Protein AF-A0A813USI3-F1 (afdb_monomer)

pLDDT: mean 79.8, std 12.38, range [50.91, 94.31]

Foldseek 3Di:
DPPPVVVVVVVVVVVVVVCPVPQVKDKAADPDAGAGDEDPPWDWPDWAQDDPPGHGHPYHTITITGD

Secondary structure (DSSP, 8-state):
--HHHHHHHHHHHHHHHHGGG-S--EEE--TTS----PPTT-EEEEEES-BTTBPPPSSS-EEEEE-

Sequence (67 aa):
MKSKATFVIVLMVIMVMVSLCEGTCEWYGTTPYCEGTCPSGYYRSAATQCSGYSPGCWTGSKVCCCT

Solvent-accessible surface area (backbone atoms only — not comparable to full-atom values): 3820 Å² total; per-residue (Å²): 134,76,60,67,63,50,52,52,51,52,49,52,50,52,55,54,60,71,49,71,68,70,48,71,62,45,78,28,52,54,70,52,62,7,75,29,66,59,58,92,85,38,47,76,78,48,70,40,42,72,40,98,91,50,70,40,32,77,44,62,26,30,22,30,20,29,96

Radius of gyration: 17.78 Å; Cα contacts (8 Å, |Δi|>4): 112; chains: 1; bounding box: 26×35×52 Å

Mean predicted aligned error: 10.9 Å

Structure (mmCIF, N/CA/C/O backbone):
data_AF-A0A813USI3-F1
#
_entry.id   AF-A0A813USI3-F1
#
loop_
_atom_site.group_PDB
_atom_site.id
_atom_site.type_symbol
_atom_site.label_atom_id
_atom_site.label_alt_id
_atom_site.label_comp_id
_atom_site.label_asym_id
_atom_site.label_entity_id
_atom_site.label_seq_id
_atom_site.pdbx_PDB_ins_code
_atom_site.Cartn_x
_atom_site.Cartn_y
_atom_site.Cartn_z
_atom_site.occupancy
_atom_site.B_iso_or_equiv
_atom_site.auth_seq_id
_atom_site.auth_comp_id
_atom_site.auth_asym_id
_atom_site.auth_atom_id
_atom_site.pdbx_PDB_model_num
ATOM 1 N N . MET A 1 1 ? 0.750 27.864 37.085 1.00 51.56 1 MET A N 1
ATOM 2 C CA . MET A 1 1 ? 0.142 26.512 37.203 1.00 51.56 1 MET 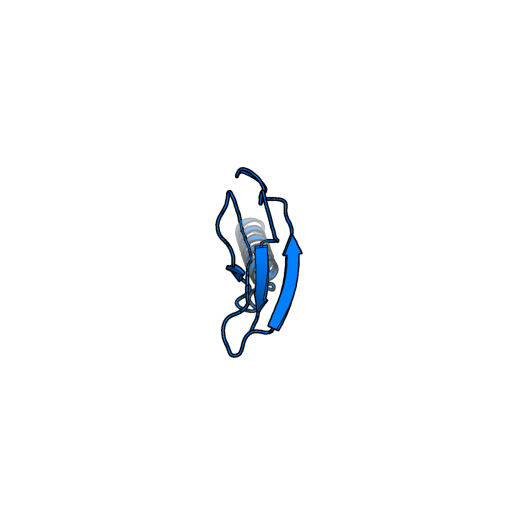A CA 1
ATOM 3 C C . MET A 1 1 ? -0.774 26.119 36.028 1.00 51.56 1 MET A C 1
ATOM 5 O O . MET A 1 1 ? -1.151 24.963 35.950 1.00 51.56 1 MET A O 1
ATOM 9 N N . LYS A 1 2 ? -1.078 27.016 35.069 1.00 54.75 2 LYS A N 1
ATOM 10 C CA . LYS A 1 2 ? -2.017 26.786 33.945 1.00 54.75 2 LYS A CA 1
ATOM 11 C C . LYS A 1 2 ? -1.372 26.284 32.632 1.00 54.75 2 LYS A C 1
ATOM 13 O O . LYS A 1 2 ? -2.071 26.121 31.649 1.00 54.75 2 LYS A O 1
ATOM 18 N N . SER A 1 3 ? -0.048 26.083 32.593 1.00 63.16 3 SER A N 1
ATOM 19 C CA . SER A 1 3 ? 0.697 25.822 31.341 1.00 63.16 3 SER A CA 1
ATOM 20 C C . SER A 1 3 ? 0.918 24.328 31.048 1.00 63.16 3 SER A C 1
ATOM 22 O O . SER A 1 3 ? 0.851 23.897 29.902 1.00 63.16 3 SER A O 1
ATOM 24 N N . LYS A 1 4 ? 1.094 23.499 32.090 1.00 69.12 4 LYS A N 1
ATOM 25 C CA . LYS A 1 4 ? 1.383 22.062 31.927 1.00 69.12 4 LYS A CA 1
ATOM 26 C C . LYS A 1 4 ? 0.182 21.276 31.384 1.00 69.12 4 LYS A C 1
ATOM 28 O O . LYS A 1 4 ? 0.349 20.478 30.475 1.00 69.12 4 LYS A O 1
ATOM 33 N N . ALA A 1 5 ?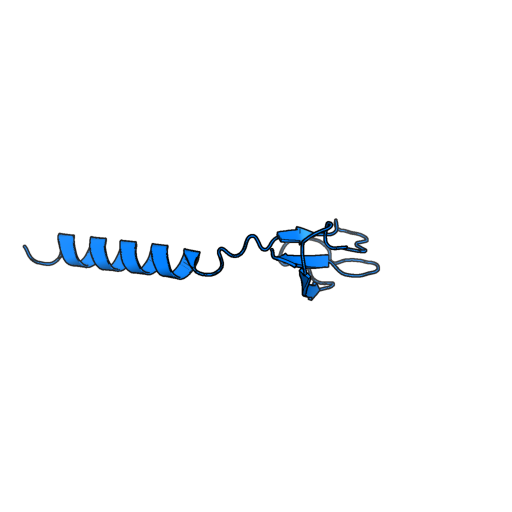 -1.022 21.538 31.899 1.00 73.62 5 ALA A N 1
ATOM 34 C CA . ALA A 1 5 ? -2.242 20.862 31.448 1.00 73.62 5 ALA A CA 1
ATOM 35 C C . ALA A 1 5 ? -2.636 21.270 30.019 1.00 73.62 5 ALA A C 1
ATOM 37 O O . ALA A 1 5 ? -2.984 20.419 29.212 1.00 73.62 5 ALA A O 1
ATOM 38 N N . THR A 1 6 ? -2.505 22.555 29.679 1.00 79.31 6 THR A N 1
ATOM 39 C CA . THR A 1 6 ? -2.814 23.060 28.334 1.00 79.31 6 THR A CA 1
ATOM 40 C C . THR A 1 6 ? -1.895 22.459 27.277 1.00 79.31 6 THR A C 1
ATOM 42 O O . THR A 1 6 ? -2.378 22.033 26.237 1.00 79.31 6 THR A O 1
ATOM 45 N N . PHE A 1 7 ? -0.589 22.356 27.548 1.00 80.94 7 PHE A N 1
ATOM 46 C CA . PHE A 1 7 ? 0.349 21.719 26.620 1.00 80.94 7 PHE A CA 1
ATOM 47 C C . PHE A 1 7 ? 0.014 20.239 26.389 1.00 80.94 7 PHE A C 1
ATOM 49 O O . PHE A 1 7 ? 0.009 19.785 25.251 1.00 80.94 7 PHE A O 1
ATOM 56 N N . VAL A 1 8 ? -0.348 19.506 27.447 1.00 84.75 8 VAL A N 1
ATOM 57 C CA . VAL A 1 8 ? -0.775 18.101 27.337 1.00 84.75 8 VAL A CA 1
ATOM 58 C C . VAL A 1 8 ? -2.057 17.968 26.513 1.00 84.75 8 VAL A C 1
ATOM 60 O O . VAL A 1 8 ? -2.121 17.105 25.647 1.00 84.75 8 VAL A O 1
ATOM 63 N N . ILE A 1 9 ? -3.046 18.842 26.716 1.00 84.75 9 ILE A N 1
ATOM 64 C CA . ILE A 1 9 ? -4.294 18.831 25.936 1.00 84.75 9 ILE A CA 1
ATOM 65 C C . ILE A 1 9 ? -4.018 19.151 24.464 1.00 84.75 9 ILE A C 1
ATOM 67 O O . ILE A 1 9 ? -4.535 18.467 23.590 1.00 84.75 9 ILE A O 1
ATOM 71 N N . VAL A 1 10 ? -3.172 20.142 24.173 1.00 85.62 10 VAL A N 1
ATOM 72 C CA . VAL A 1 10 ? -2.785 20.483 22.796 1.00 85.62 10 VAL A CA 1
ATOM 73 C C . VAL A 1 10 ? -2.072 19.309 22.128 1.00 85.62 10 VAL A C 1
ATOM 75 O O . VAL A 1 10 ? -2.414 18.961 21.004 1.00 85.62 10 VAL A O 1
ATOM 78 N N . LEU A 1 11 ? -1.142 18.647 22.821 1.00 82.44 11 LEU A N 1
ATOM 79 C CA . LEU A 1 11 ? -0.483 17.448 22.301 1.00 82.44 11 LEU A CA 1
ATOM 80 C C . LEU A 1 11 ? -1.465 16.297 22.068 1.00 82.44 11 LEU A C 1
ATOM 82 O O . LEU A 1 11 ? -1.396 15.656 21.025 1.00 82.44 11 LEU A O 1
ATOM 86 N N . MET A 1 12 ? -2.399 16.061 22.991 1.00 78.69 12 MET A N 1
ATOM 87 C CA . MET A 1 12 ? -3.437 15.042 22.822 1.00 78.69 12 MET A CA 1
ATOM 88 C C . MET A 1 12 ? -4.339 15.352 21.624 1.00 78.69 12 MET A C 1
ATOM 90 O O . MET A 1 12 ? -4.609 14.463 20.827 1.00 78.69 12 MET A O 1
ATOM 94 N N . VAL A 1 13 ? -4.751 16.608 21.440 1.00 79.81 13 VAL A N 1
ATOM 95 C CA . VAL A 1 13 ? -5.552 17.027 20.280 1.00 79.81 13 VAL A CA 1
ATOM 96 C C . VAL A 1 13 ? -4.760 16.865 18.982 1.00 79.81 13 VAL A C 1
ATOM 98 O O . VAL A 1 13 ? -5.294 16.332 18.017 1.00 79.81 13 VAL A O 1
ATOM 101 N N . ILE A 1 14 ? -3.484 17.260 18.952 1.00 77.56 14 ILE A N 1
ATOM 102 C CA . ILE A 1 14 ? -2.623 17.094 17.771 1.00 77.56 14 ILE A CA 1
ATOM 103 C C . ILE A 1 14 ? -2.477 15.611 17.409 1.00 77.56 14 ILE A C 1
ATOM 105 O O . ILE A 1 14 ? -2.641 15.262 16.244 1.00 77.56 14 ILE A O 1
ATOM 109 N N . MET A 1 15 ? -2.227 14.736 18.390 1.00 66.44 15 MET A N 1
ATOM 110 C CA . MET A 1 15 ? -2.142 13.290 18.156 1.00 66.44 15 MET A CA 1
ATOM 111 C C . MET A 1 15 ? -3.458 12.725 17.606 1.00 66.44 15 MET A C 1
ATOM 113 O O . MET A 1 15 ? -3.431 11.986 16.628 1.00 66.44 15 MET A O 1
ATOM 117 N N . VAL A 1 16 ? -4.606 13.132 18.159 1.00 67.56 16 VAL A N 1
ATOM 118 C CA . VAL A 1 16 ? -5.930 12.700 17.678 1.00 67.56 16 VAL A CA 1
ATOM 119 C C . VAL A 1 16 ? -6.193 13.154 16.237 1.00 67.56 16 VAL A C 1
ATOM 121 O O . VAL A 1 16 ? -6.746 12.390 15.456 1.00 67.56 16 VAL A O 1
ATOM 124 N N . MET A 1 17 ? -5.779 14.363 15.844 1.00 62.06 17 MET A N 1
ATOM 125 C CA . MET A 1 17 ? -5.993 14.853 14.473 1.00 62.06 17 MET A CA 1
ATOM 126 C C . MET A 1 17 ? -5.114 14.133 13.439 1.00 62.06 17 MET A C 1
ATOM 128 O O . MET A 1 17 ? -5.567 13.896 12.322 1.00 62.06 17 MET A O 1
ATOM 132 N N . VAL A 1 18 ? -3.881 13.756 13.805 1.00 63.34 18 VAL A N 1
ATOM 133 C CA . VAL A 1 18 ? -2.976 12.960 12.947 1.00 63.34 18 VAL A CA 1
ATOM 134 C C . VAL A 1 18 ? -3.547 11.559 12.687 1.00 63.34 18 VAL A C 1
ATOM 136 O O . VAL A 1 18 ? -3.356 11.004 11.607 1.00 63.34 18 VAL A O 1
ATOM 139 N N . SER A 1 19 ? -4.310 11.032 13.642 1.00 59.91 19 SER A N 1
ATOM 140 C CA . SER A 1 19 ? -5.003 9.747 13.564 1.00 59.91 19 SER A CA 1
ATOM 141 C C . SER A 1 19 ? -6.282 9.756 12.710 1.00 59.91 19 SER A C 1
ATOM 143 O O . SER A 1 19 ? -6.759 8.704 12.319 1.00 59.91 19 SER A O 1
ATOM 145 N N . LEU A 1 20 ? -6.852 10.902 12.318 1.00 54.41 20 LEU A N 1
ATOM 146 C CA . LEU A 1 20 ? -8.128 10.916 11.567 1.00 54.41 20 LEU A CA 1
ATOM 147 C C . LEU A 1 20 ? -8.032 10.423 10.106 1.00 54.41 20 LEU A C 1
ATOM 149 O O . LEU A 1 20 ? -9.050 10.338 9.424 1.00 54.41 20 LEU A O 1
ATOM 153 N N . CYS A 1 21 ? -6.838 10.059 9.629 1.00 50.91 21 CYS A N 1
ATOM 154 C CA . CYS A 1 21 ? -6.657 9.282 8.397 1.00 50.91 21 CYS A CA 1
ATOM 155 C C . CYS A 1 21 ? -6.631 7.757 8.668 1.00 50.91 21 CYS A C 1
ATOM 157 O O . CYS A 1 21 ? -6.148 6.992 7.843 1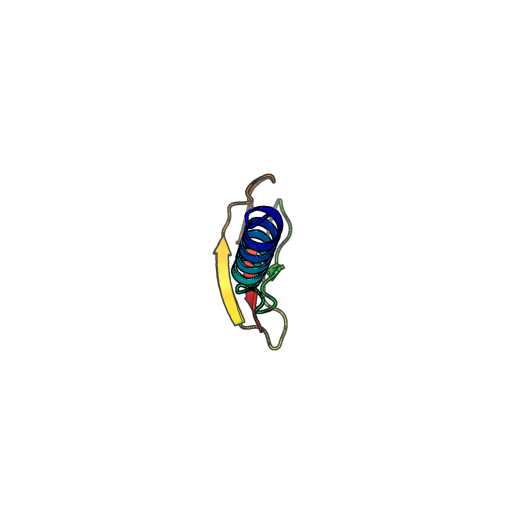.00 50.91 21 CYS A O 1
ATOM 159 N N . GLU A 1 22 ? -7.132 7.297 9.820 1.00 51.66 22 GLU A N 1
ATOM 160 C CA . GLU A 1 22 ? -7.294 5.880 10.193 1.00 51.66 22 GLU A CA 1
ATOM 161 C C . GLU A 1 22 ? -8.557 5.229 9.585 1.00 51.66 22 GLU A C 1
ATOM 163 O O . GLU A 1 22 ? -9.242 4.429 10.217 1.00 51.66 22 GLU A O 1
ATOM 168 N N . GLY A 1 23 ? -8.873 5.511 8.321 1.00 59.94 23 GLY A N 1
ATOM 169 C CA . GLY A 1 23 ? -9.351 4.406 7.483 1.00 59.94 23 GLY A CA 1
ATOM 170 C C . GLY A 1 23 ? -8.103 3.593 7.167 1.00 59.94 23 GLY A C 1
ATOM 171 O O . GLY A 1 23 ? -7.096 4.213 6.850 1.00 59.94 23 GLY A O 1
ATOM 172 N N . THR A 1 24 ? -8.092 2.267 7.326 1.00 72.81 24 THR A N 1
ATOM 173 C CA . THR A 1 24 ? -6.872 1.447 7.145 1.00 72.81 24 THR A CA 1
ATOM 174 C C . THR A 1 24 ? -6.373 1.488 5.693 1.00 72.81 24 THR A C 1
ATOM 176 O O . THR A 1 24 ? -6.624 0.595 4.891 1.00 72.81 24 THR A O 1
ATOM 179 N N . CYS A 1 25 ? -5.739 2.602 5.332 1.00 84.31 25 CYS A N 1
ATOM 180 C CA . CYS A 1 25 ? -5.318 2.947 3.994 1.00 84.31 25 CYS A CA 1
ATOM 181 C C . CYS A 1 25 ? -3.847 2.589 3.856 1.00 84.31 25 CYS A C 1
ATOM 183 O O . CYS A 1 25 ? -2.978 3.229 4.449 1.00 84.31 25 CYS A O 1
ATOM 185 N N . GLU A 1 26 ? -3.564 1.581 3.048 1.00 87.19 26 GLU A N 1
ATOM 186 C CA . GLU A 1 26 ? -2.206 1.101 2.836 1.00 87.19 26 GLU A CA 1
ATOM 187 C C . GLU A 1 26 ? -1.822 1.202 1.363 1.00 87.19 26 GLU A C 1
ATOM 189 O O . GLU A 1 26 ? -2.653 1.064 0.461 1.00 87.19 26 GLU A O 1
ATOM 194 N N . TRP A 1 27 ? -0.540 1.467 1.111 1.00 88.12 27 TRP A N 1
ATOM 195 C CA . TRP A 1 27 ? 0.005 1.508 -0.241 1.00 88.12 27 TRP A CA 1
ATOM 196 C C . TRP A 1 27 ? 0.465 0.115 -0.673 1.00 88.12 27 TRP A C 1
ATOM 198 O O . TRP A 1 27 ? 1.382 -0.450 -0.083 1.00 88.12 27 TRP A O 1
ATOM 208 N N . TYR A 1 28 ? -0.119 -0.398 -1.752 1.00 91.31 28 TYR A N 1
ATOM 209 C CA . TYR A 1 28 ? 0.202 -1.694 -2.344 1.00 91.31 28 TYR A CA 1
ATOM 210 C C . TYR A 1 28 ? 1.038 -1.538 -3.619 1.00 91.31 28 TYR A C 1
ATOM 212 O O . TYR A 1 28 ? 0.805 -0.634 -4.426 1.00 91.31 28 TYR A O 1
ATOM 220 N N . GLY A 1 29 ? 1.993 -2.454 -3.810 1.00 89.94 29 GLY A N 1
ATOM 221 C CA . GLY A 1 29 ? 2.952 -2.485 -4.922 1.00 89.94 29 GLY A CA 1
ATOM 222 C C . GLY A 1 29 ? 4.395 -2.229 -4.463 1.00 89.94 29 GLY A C 1
ATOM 223 O O . GLY A 1 29 ? 4.652 -1.329 -3.666 1.00 89.94 29 GLY A O 1
ATOM 224 N N . THR A 1 30 ? 5.352 -3.000 -4.984 1.00 90.38 30 THR A N 1
ATOM 225 C CA . THR A 1 30 ? 6.761 -2.968 -4.546 1.00 90.38 30 THR A CA 1
ATOM 226 C C . THR A 1 30 ? 7.657 -2.319 -5.592 1.00 90.38 30 THR A C 1
ATOM 228 O O . THR A 1 30 ? 7.581 -2.635 -6.774 1.00 90.38 30 THR A O 1
ATOM 231 N N . THR A 1 31 ? 8.533 -1.418 -5.161 1.00 88.69 31 THR A N 1
ATOM 232 C CA . THR A 1 31 ? 9.550 -0.809 -6.027 1.00 88.69 31 THR A CA 1
ATOM 233 C C . THR A 1 31 ? 10.734 -1.760 -6.238 1.00 88.69 31 THR A C 1
ATOM 235 O O . THR A 1 31 ? 11.087 -2.477 -5.302 1.00 88.69 31 THR A O 1
ATOM 238 N N . PRO A 1 32 ? 11.386 -1.779 -7.422 1.00 84.38 32 PRO A N 1
ATOM 239 C CA . PRO A 1 32 ? 11.293 -0.780 -8.487 1.00 84.38 32 PRO A CA 1
ATOM 240 C C . PRO A 1 32 ? 10.346 -1.058 -9.678 1.00 84.38 32 PRO A C 1
ATOM 242 O O . PRO A 1 32 ? 10.284 -0.184 -10.511 1.00 84.38 32 PRO A O 1
ATOM 245 N N . TYR A 1 33 ? 9.566 -2.136 -9.821 1.00 79.56 33 TYR A N 1
ATOM 246 C CA . TYR A 1 33 ? 8.507 -2.238 -10.871 1.00 79.56 33 TYR A CA 1
ATOM 247 C C . TYR A 1 33 ? 7.177 -2.600 -10.176 1.00 79.56 33 TYR A C 1
ATOM 249 O O . TYR A 1 33 ? 7.088 -3.696 -9.630 1.00 79.56 33 TYR A O 1
ATOM 257 N N . CYS A 1 34 ? 6.168 -1.708 -10.138 1.00 78.31 34 CYS A N 1
ATOM 258 C CA . CYS A 1 34 ? 4.994 -1.877 -9.262 1.00 78.31 34 CYS A CA 1
ATOM 259 C C . CYS A 1 34 ? 3.647 -1.789 -9.994 1.00 78.31 34 CYS A C 1
ATOM 261 O O . CYS A 1 34 ? 3.260 -0.727 -10.451 1.00 78.31 34 CYS A O 1
ATOM 263 N N . GLU A 1 35 ? 2.852 -2.853 -9.973 1.00 87.62 35 GLU A N 1
ATOM 264 C CA . GLU A 1 35 ? 1.479 -2.907 -10.500 1.00 87.62 35 GLU A CA 1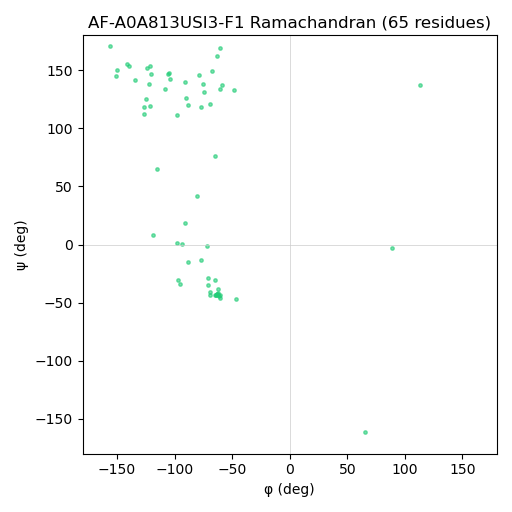
ATOM 265 C C . GLU A 1 35 ? 0.494 -3.142 -9.344 1.00 87.62 35 GLU A C 1
ATOM 267 O O . GLU A 1 35 ? -0.116 -4.199 -9.197 1.00 87.62 35 GLU A O 1
ATO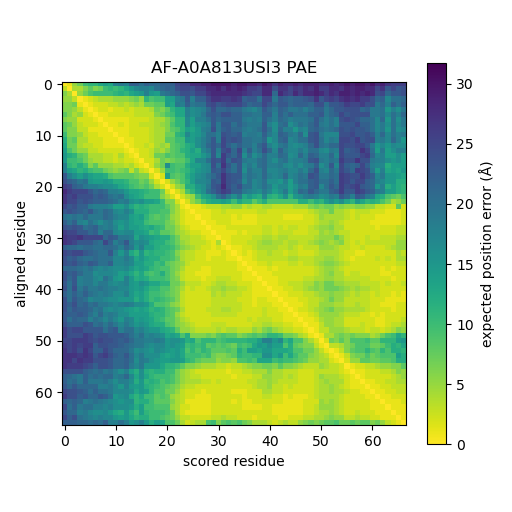M 272 N N . GLY A 1 36 ? 0.416 -2.169 -8.435 1.00 89.62 36 GLY A N 1
ATOM 273 C CA . GLY A 1 36 ? -0.353 -2.279 -7.201 1.00 89.62 36 GLY A CA 1
ATOM 274 C C . GLY A 1 36 ? -1.841 -2.544 -7.448 1.00 89.62 36 GLY A C 1
ATOM 275 O O . GLY A 1 36 ? -2.469 -1.900 -8.287 1.00 89.62 36 GLY A O 1
ATOM 276 N N . THR A 1 37 ? -2.417 -3.456 -6.662 1.00 94.31 37 THR A N 1
ATOM 277 C CA . THR A 1 37 ? -3.846 -3.800 -6.694 1.00 94.31 37 THR A CA 1
ATOM 278 C C . THR A 1 37 ? -4.389 -3.873 -5.274 1.00 94.31 37 THR A C 1
ATOM 280 O O . THR A 1 37 ? -3.695 -4.343 -4.373 1.00 94.31 37 THR A O 1
ATOM 283 N N . CYS A 1 38 ? -5.622 -3.405 -5.074 1.00 92.94 38 CYS A N 1
ATOM 284 C CA . CYS A 1 38 ? -6.264 -3.491 -3.769 1.00 92.94 38 CYS A CA 1
ATOM 285 C C . CYS A 1 38 ? -6.737 -4.914 -3.465 1.00 92.94 38 CYS A C 1
ATOM 287 O O . CYS A 1 38 ? -7.300 -5.564 -4.351 1.00 92.94 38 CYS A O 1
ATOM 289 N N . PRO A 1 39 ? -6.540 -5.401 -2.227 1.00 91.88 39 PRO A N 1
ATOM 290 C CA . PRO A 1 39 ? -7.109 -6.670 -1.803 1.00 91.88 39 PRO A CA 1
ATOM 291 C C . PRO A 1 39 ? -8.645 -6.626 -1.815 1.00 91.88 39 PRO A C 1
ATOM 293 O O . PRO A 1 39 ? -9.271 -5.565 -1.850 1.00 91.88 39 PRO A O 1
ATOM 296 N N . SER A 1 40 ? -9.270 -7.804 -1.808 1.00 93.50 40 SER A N 1
ATOM 297 C CA . SER A 1 40 ? -10.734 -7.911 -1.816 1.00 93.50 40 SER A CA 1
ATOM 298 C C . SER A 1 40 ? -11.339 -7.235 -0.585 1.00 93.50 40 SER A C 1
ATOM 300 O O . SER A 1 40 ? -10.872 -7.450 0.529 1.00 93.50 40 SER A O 1
ATOM 302 N N . GLY A 1 41 ? -12.384 -6.433 -0.794 1.00 88.00 41 GLY A N 1
ATOM 303 C CA . GLY A 1 41 ? -13.020 -5.645 0.268 1.00 88.00 41 GLY A CA 1
ATOM 304 C C . GLY A 1 41 ? -12.411 -4.258 0.486 1.00 88.00 41 GLY A C 1
ATOM 305 O O . GLY A 1 41 ? -12.958 -3.499 1.274 1.00 88.00 41 GLY A O 1
ATOM 306 N N . TYR A 1 42 ? -11.341 -3.906 -0.232 1.00 90.94 42 TYR A N 1
ATOM 307 C CA . TYR A 1 42 ? -10.748 -2.571 -0.207 1.00 90.94 42 TYR A CA 1
ATOM 308 C C . TYR A 1 42 ? -11.080 -1.818 -1.497 1.00 90.94 42 TYR A C 1
ATOM 310 O O . TYR A 1 42 ? -11.130 -2.405 -2.583 1.00 90.94 42 TYR A O 1
ATOM 318 N N . TYR A 1 43 ? -11.249 -0.502 -1.402 1.00 89.06 43 TYR A N 1
ATOM 319 C CA . TYR A 1 43 ? -11.394 0.380 -2.553 1.00 89.06 43 TYR A CA 1
ATOM 320 C C . TYR A 1 43 ? -10.115 1.186 -2.795 1.00 89.06 43 TYR A C 1
ATOM 322 O O . TYR A 1 43 ? -9.385 1.557 -1.874 1.00 89.06 43 TYR A O 1
ATOM 330 N N . ARG A 1 44 ? -9.838 1.475 -4.069 1.00 91.62 44 ARG A N 1
ATOM 331 C CA . ARG A 1 44 ? -8.688 2.288 -4.477 1.00 91.62 44 ARG A CA 1
ATOM 332 C C . ARG A 1 44 ? -8.985 3.765 -4.230 1.00 91.62 44 ARG A C 1
ATOM 334 O O . ARG A 1 44 ? -9.879 4.317 -4.864 1.00 91.62 44 ARG A O 1
ATOM 341 N N . SER A 1 45 ? -8.205 4.407 -3.367 1.00 89.19 45 SER A N 1
ATOM 342 C CA . SER A 1 45 ? -8.327 5.837 -3.053 1.00 89.19 45 SER A CA 1
ATOM 343 C C . SER A 1 45 ? -7.348 6.707 -3.845 1.00 89.19 45 SER A C 1
ATOM 345 O O . SER A 1 45 ? -7.664 7.846 -4.179 1.00 89.19 45 SER A O 1
ATOM 347 N N . ALA A 1 46 ? -6.171 6.177 -4.192 1.00 88.12 46 ALA A N 1
ATOM 348 C CA . ALA A 1 46 ? -5.155 6.900 -4.956 1.00 88.12 46 ALA A CA 1
ATOM 349 C C . ALA A 1 46 ? -4.209 5.953 -5.709 1.00 88.12 46 ALA A C 1
ATOM 351 O O . ALA A 1 46 ? -4.216 4.737 -5.508 1.00 88.12 46 ALA A O 1
ATOM 352 N N . ALA A 1 47 ? -3.369 6.511 -6.584 1.00 90.62 47 ALA A N 1
ATOM 353 C CA . ALA A 1 47 ? -2.239 5.802 -7.173 1.00 90.62 47 ALA A CA 1
ATOM 354 C C . ALA A 1 47 ? -1.078 6.736 -7.502 1.00 90.62 47 ALA A C 1
ATOM 356 O O . ALA A 1 47 ? -1.296 7.902 -7.823 1.00 90.62 47 ALA A O 1
ATOM 357 N N . THR A 1 48 ? 0.145 6.212 -7.448 1.00 83.69 48 THR A N 1
ATOM 358 C CA . THR A 1 48 ? 1.357 6.978 -7.752 1.00 83.69 48 THR A CA 1
ATOM 359 C C 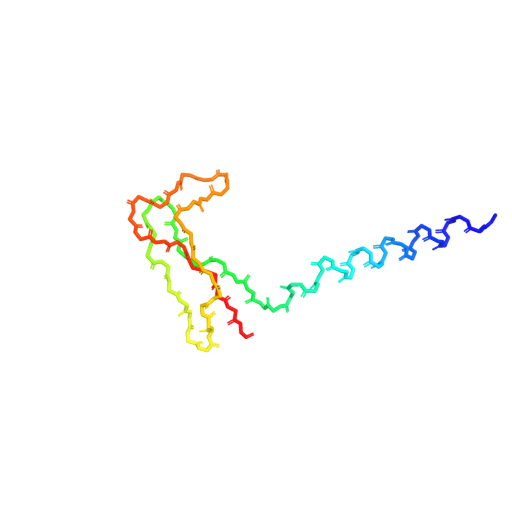. THR A 1 48 ? 2.467 6.093 -8.307 1.00 83.69 48 THR A C 1
ATOM 361 O O . THR A 1 48 ? 2.634 4.947 -7.892 1.00 83.69 48 THR A O 1
ATOM 364 N N . GLN A 1 49 ? 3.254 6.645 -9.228 1.00 82.56 49 GLN A N 1
ATOM 365 C CA . GLN A 1 49 ? 4.498 6.035 -9.709 1.00 82.56 49 GLN A CA 1
ATOM 366 C C . GLN A 1 49 ? 5.697 6.450 -8.841 1.00 82.56 49 GLN A C 1
ATOM 368 O O . GLN A 1 49 ? 6.763 5.838 -8.893 1.00 82.56 49 GLN A O 1
ATOM 373 N N . CYS A 1 50 ? 5.525 7.487 -8.019 1.00 70.75 50 CYS A N 1
ATOM 374 C CA . CYS A 1 50 ? 6.571 8.057 -7.186 1.00 70.75 50 CYS A CA 1
ATOM 375 C C . CYS A 1 50 ? 6.595 7.388 -5.810 1.00 70.75 50 CYS A C 1
ATOM 377 O O . CYS A 1 50 ? 5.554 7.175 -5.192 1.00 70.75 50 CYS A O 1
ATOM 379 N N . SER A 1 51 ? 7.792 7.133 -5.287 1.00 65.31 51 SER A N 1
ATOM 380 C CA . SER A 1 51 ? 7.978 6.679 -3.907 1.00 65.31 51 SER A CA 1
ATOM 381 C C . SER A 1 51 ? 8.862 7.690 -3.193 1.00 65.31 51 SER A C 1
ATOM 383 O O . SER A 1 51 ? 9.983 7.900 -3.629 1.00 65.31 51 SER A O 1
ATOM 385 N N . GLY A 1 52 ? 8.377 8.330 -2.124 1.00 66.62 52 GLY A N 1
ATOM 386 C CA . GLY A 1 52 ? 9.057 9.486 -1.511 1.00 66.62 52 GLY A CA 1
ATOM 387 C C . GLY A 1 52 ? 10.566 9.307 -1.276 1.00 66.62 52 GLY A C 1
ATOM 388 O O . GLY A 1 52 ? 11.340 10.169 -1.670 1.00 66.62 52 GLY A O 1
ATOM 389 N N . TYR A 1 53 ? 10.984 8.170 -0.707 1.00 65.69 53 TYR A N 1
ATOM 390 C CA . TYR A 1 53 ? 12.394 7.856 -0.406 1.00 65.69 53 TYR A CA 1
ATOM 391 C C . TYR A 1 53 ? 12.939 6.611 -1.137 1.00 65.69 53 TYR A C 1
ATOM 393 O O . TYR A 1 53 ? 14.027 6.138 -0.825 1.00 65.69 53 TYR A O 1
ATOM 401 N N . SER A 1 54 ? 12.191 6.036 -2.083 1.00 65.25 54 SER A N 1
ATOM 402 C CA . SER A 1 54 ? 12.558 4.791 -2.783 1.00 65.25 54 SER A CA 1
ATOM 403 C C . SER A 1 54 ? 12.564 5.036 -4.297 1.00 65.25 54 SER A C 1
ATOM 405 O O . SER A 1 54 ? 11.830 5.916 -4.749 1.00 65.25 54 SER A O 1
ATOM 407 N N . PRO A 1 55 ? 13.360 4.308 -5.108 1.00 76.44 55 PRO A N 1
ATOM 408 C CA . PRO A 1 55 ? 13.237 4.372 -6.566 1.00 76.44 55 PRO A CA 1
ATOM 409 C C . PRO A 1 55 ? 11.769 4.215 -6.986 1.00 76.44 55 PRO 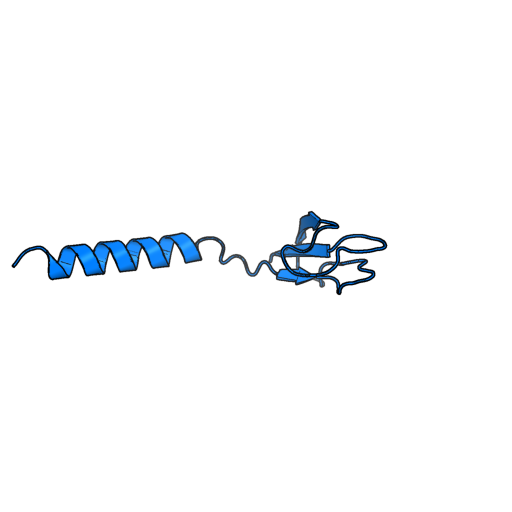A C 1
ATOM 411 O O . PRO A 1 55 ? 11.064 3.368 -6.446 1.00 76.44 55 PRO A O 1
ATOM 414 N N . GLY A 1 56 ? 11.287 5.076 -7.887 1.00 86.19 56 GLY A N 1
ATOM 415 C CA . GLY A 1 56 ? 9.910 5.032 -8.389 1.00 86.19 56 GLY A CA 1
ATOM 416 C C . GLY A 1 56 ? 9.579 3.715 -9.097 1.00 86.19 56 GLY A C 1
ATOM 417 O O . GLY A 1 56 ? 10.464 2.909 -9.381 1.00 86.19 56 GLY A O 1
ATOM 418 N N . CYS A 1 57 ? 8.298 3.495 -9.383 1.00 90.44 57 CYS A N 1
ATOM 419 C CA . CYS A 1 57 ? 7.861 2.356 -10.180 1.00 90.44 57 CYS A CA 1
ATOM 420 C C . CYS A 1 57 ? 8.323 2.553 -11.625 1.00 90.44 57 CYS A C 1
ATOM 422 O O . CYS A 1 57 ? 7.969 3.528 -12.282 1.00 90.44 57 CYS A O 1
ATOM 424 N N . TRP A 1 58 ? 9.118 1.617 -12.111 1.00 90.75 58 TRP A N 1
ATOM 425 C CA . TRP A 1 58 ? 9.621 1.573 -13.465 1.00 90.75 58 TRP A CA 1
ATOM 426 C C . TRP A 1 58 ? 8.468 1.223 -14.459 1.00 90.75 58 TRP A C 1
ATOM 428 O O . TRP A 1 58 ? 8.481 1.689 -15.592 1.00 90.75 58 TRP A 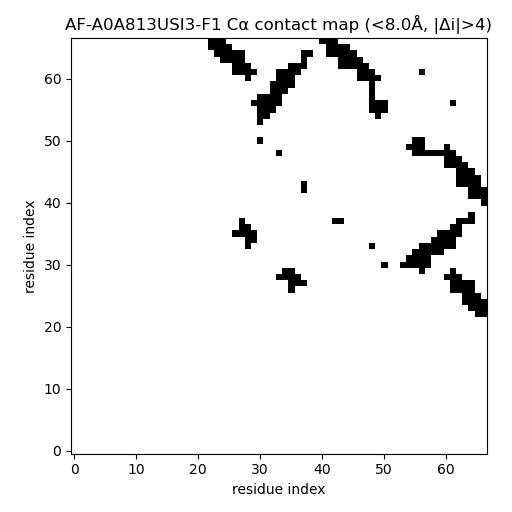O 1
ATOM 438 N N . THR A 1 59 ? 7.434 0.466 -14.039 1.00 89.88 59 THR A N 1
ATOM 439 C CA . THR A 1 59 ? 6.139 0.182 -14.723 1.00 89.88 59 THR A CA 1
ATOM 440 C C . THR A 1 59 ? 5.039 0.175 -13.671 1.00 89.88 59 THR A C 1
ATOM 442 O O . THR A 1 59 ? 5.305 -0.086 -12.494 1.00 89.88 59 THR A O 1
ATOM 445 N N . GLY A 1 60 ? 3.810 0.451 -14.119 1.00 90.62 6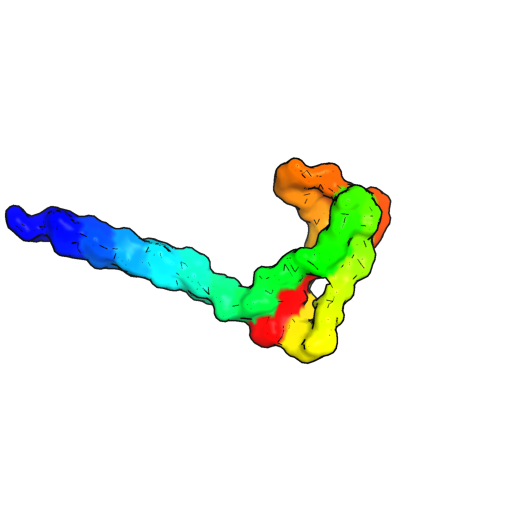0 GLY A N 1
ATOM 446 C CA . GLY A 1 60 ? 2.626 0.507 -13.271 1.00 90.62 60 GLY A CA 1
ATOM 447 C C . GLY A 1 60 ? 2.679 1.645 -12.245 1.00 90.62 60 GLY A C 1
ATOM 448 O O . GLY A 1 60 ? 3.429 2.610 -12.406 1.00 90.62 60 GLY A O 1
ATOM 449 N N . SER A 1 61 ? 1.851 1.526 -11.205 1.00 91.62 61 SER A N 1
ATOM 450 C CA . SER A 1 61 ? 1.793 2.431 -10.056 1.00 91.62 61 SER A CA 1
ATOM 451 C C . SER A 1 61 ? 1.598 1.647 -8.758 1.00 91.62 61 SER A C 1
ATOM 453 O O . SER A 1 61 ? 0.948 0.602 -8.743 1.00 91.62 61 SER A O 1
ATOM 455 N N . LYS A 1 62 ? 2.052 2.208 -7.634 1.00 90.81 62 LYS A N 1
ATOM 456 C CA . LYS A 1 62 ? 1.500 1.858 -6.321 1.00 90.81 62 LYS A CA 1
ATOM 457 C C . LYS A 1 62 ? 0.060 2.346 -6.222 1.00 90.81 62 LYS A C 1
ATOM 459 O O . LYS A 1 62 ? -0.279 3.382 -6.799 1.00 90.81 62 LYS A O 1
ATOM 464 N N . VAL A 1 63 ? -0.770 1.646 -5.461 1.00 92.62 63 VAL A N 1
ATOM 465 C CA . VAL A 1 63 ? -2.164 2.036 -5.199 1.00 92.62 63 VAL A CA 1
ATOM 466 C C . VAL A 1 63 ? -2.396 2.182 -3.707 1.00 92.62 63 VAL A C 1
ATOM 468 O O . VAL A 1 63 ? -1.907 1.370 -2.934 1.00 92.62 63 VAL A O 1
ATOM 471 N N . CYS A 1 64 ? -3.116 3.221 -3.304 1.00 89.19 64 CYS A N 1
ATOM 472 C CA . CYS A 1 64 ? -3.573 3.372 -1.929 1.00 89.19 64 CYS A CA 1
ATOM 473 C C . CYS A 1 64 ? -4.942 2.702 -1.814 1.00 89.19 64 CYS A C 1
ATOM 475 O O . CYS A 1 64 ? -5.837 3.004 -2.612 1.00 89.19 64 CYS A O 1
ATOM 477 N N . CYS A 1 65 ? -5.081 1.782 -0.867 1.00 91.25 65 CYS A N 1
ATOM 478 C CA . CYS A 1 65 ? -6.259 0.942 -0.700 1.00 91.25 65 CYS A CA 1
ATOM 479 C C . CYS A 1 65 ? -6.800 1.091 0.706 1.00 91.25 65 CYS A C 1
ATOM 481 O O . CYS A 1 65 ? -6.057 0.860 1.653 1.00 91.25 65 CYS A O 1
ATOM 483 N N . CYS A 1 66 ? -8.077 1.439 0.815 1.00 88.12 66 CYS A N 1
ATOM 484 C CA . CYS A 1 66 ? -8.772 1.690 2.075 1.00 88.12 66 CYS A CA 1
ATOM 485 C C . CYS A 1 66 ? -9.979 0.750 2.210 1.00 88.12 66 CYS A C 1
ATOM 487 O O . CYS A 1 66 ? -10.529 0.321 1.194 1.00 88.12 66 CYS A O 1
ATOM 489 N N . THR A 1 67 ? -10.384 0.450 3.443 1.00 83.75 67 THR A N 1
ATOM 490 C CA . THR A 1 67 ? -11.626 -0.274 3.783 1.00 83.75 67 THR A CA 1
ATOM 491 C C . THR A 1 67 ? -12.776 0.675 4.053 1.00 83.75 67 THR A C 1
ATOM 493 O O . THR A 1 67 ? -12.531 1.635 4.821 1.00 83.75 67 THR A O 1
#

Organism: NCBI:txid392033